Protein AF-A0A7W5ZSK1-F1 (afdb_monomer)

Structure (mmCIF, N/CA/C/O backbone):
data_AF-A0A7W5ZSK1-F1
#
_entry.id   AF-A0A7W5ZSK1-F1
#
loop_
_atom_site.group_PDB
_atom_site.id
_atom_site.type_symbol
_atom_site.label_atom_id
_atom_site.label_alt_id
_atom_site.label_comp_id
_atom_site.label_asym_id
_atom_site.label_entity_id
_atom_site.label_seq_id
_atom_site.pdbx_PDB_ins_code
_atom_site.Cartn_x
_atom_site.Cartn_y
_atom_site.Cartn_z
_atom_site.occupancy
_atom_site.B_iso_or_equiv
_atom_site.auth_seq_id
_atom_site.auth_comp_id
_atom_site.auth_asym_id
_atom_site.auth_atom_id
_atom_site.pdbx_PDB_model_num
ATOM 1 N N . MET A 1 1 ? 16.117 6.988 -23.613 1.00 51.19 1 MET A N 1
ATOM 2 C CA . MET A 1 1 ? 14.996 7.251 -22.699 1.00 51.19 1 MET A CA 1
ATOM 3 C C . MET A 1 1 ? 13.823 7.736 -23.520 1.00 51.19 1 MET A C 1
ATOM 5 O O . MET A 1 1 ? 13.871 8.846 -24.042 1.00 51.19 1 MET A O 1
ATOM 9 N N . ASN A 1 2 ? 12.826 6.877 -23.703 1.00 59.19 2 ASN A N 1
ATOM 10 C CA . ASN A 1 2 ? 11.543 7.267 -24.279 1.00 59.19 2 ASN A CA 1
ATOM 11 C C . ASN A 1 2 ? 10.752 8.015 -23.197 1.00 59.19 2 ASN A C 1
ATOM 13 O O . ASN A 1 2 ? 10.409 7.422 -22.177 1.00 59.19 2 ASN A O 1
ATOM 17 N N . SER A 1 3 ? 10.481 9.308 -23.386 1.00 66.94 3 SER A N 1
ATOM 18 C CA . SER A 1 3 ? 9.722 10.107 -22.407 1.00 66.94 3 SER A CA 1
ATOM 19 C C . SER A 1 3 ? 8.329 9.531 -22.127 1.00 66.94 3 SER A C 1
ATOM 21 O O . SER A 1 3 ? 7.856 9.609 -21.004 1.00 66.94 3 SER A O 1
ATOM 23 N N . THR A 1 4 ? 7.725 8.860 -23.111 1.00 70.94 4 THR A N 1
ATOM 24 C CA . THR A 1 4 ? 6.393 8.249 -23.004 1.00 70.94 4 THR A CA 1
ATOM 25 C C . THR A 1 4 ? 6.301 7.139 -21.961 1.00 70.94 4 THR A C 1
ATOM 27 O O . THR A 1 4 ? 5.264 6.990 -21.323 1.00 70.94 4 THR A O 1
ATOM 30 N N . ASP A 1 5 ? 7.368 6.355 -21.786 1.00 72.06 5 ASP A N 1
ATOM 31 C CA . ASP A 1 5 ? 7.367 5.228 -20.848 1.00 72.06 5 ASP A CA 1
ATOM 32 C C . ASP A 1 5 ? 7.534 5.735 -19.408 1.00 72.06 5 ASP A C 1
ATOM 34 O O . ASP A 1 5 ? 6.855 5.258 -18.499 1.00 72.06 5 ASP A O 1
ATOM 38 N N . LEU A 1 6 ? 8.367 6.768 -19.215 1.00 74.50 6 LEU A N 1
ATOM 39 C CA . LEU A 1 6 ? 8.499 7.461 -17.932 1.00 74.50 6 LEU A CA 1
ATOM 40 C C . LEU A 1 6 ? 7.161 8.086 -17.511 1.00 74.50 6 LEU A C 1
ATOM 42 O O . LEU A 1 6 ? 6.721 7.859 -16.386 1.00 74.50 6 LEU A O 1
ATOM 46 N N . ASP A 1 7 ? 6.490 8.788 -18.430 1.00 86.62 7 ASP A N 1
ATOM 47 C CA . ASP A 1 7 ? 5.181 9.403 -18.183 1.00 86.62 7 ASP A CA 1
ATOM 48 C C . ASP A 1 7 ? 4.116 8.348 -17.823 1.00 86.62 7 ASP A C 1
ATOM 50 O O . ASP A 1 7 ? 3.315 8.552 -16.908 1.00 86.62 7 ASP A O 1
ATOM 54 N N . PHE A 1 8 ? 4.128 7.187 -18.493 1.00 92.69 8 PHE A N 1
ATOM 55 C CA . PHE A 1 8 ? 3.223 6.079 -18.180 1.00 92.69 8 PHE A CA 1
ATOM 56 C C . PHE A 1 8 ? 3.465 5.514 -16.773 1.00 92.69 8 PHE A C 1
ATOM 58 O O . PHE A 1 8 ? 2.514 5.347 -16.007 1.00 92.69 8 PHE A O 1
ATOM 65 N N . PHE A 1 9 ? 4.716 5.206 -16.416 1.00 96.19 9 PHE A N 1
ATOM 66 C CA . PHE A 1 9 ? 5.020 4.597 -15.118 1.00 96.19 9 PHE A CA 1
ATOM 67 C C . PHE A 1 9 ? 4.833 5.572 -13.950 1.00 96.19 9 PHE A C 1
ATOM 69 O O . PHE A 1 9 ? 4.410 5.141 -12.876 1.00 96.19 9 PHE A O 1
ATOM 76 N N . GLU A 1 10 ? 5.099 6.869 -14.138 1.00 95.94 10 GLU A N 1
ATOM 77 C CA . GLU A 1 10 ? 4.777 7.886 -13.129 1.00 95.94 10 GLU A CA 1
ATOM 78 C C . GLU A 1 10 ? 3.263 7.983 -12.898 1.00 95.94 10 GLU A C 1
ATOM 80 O O . GLU A 1 10 ? 2.831 7.992 -11.742 1.00 95.94 10 GLU A O 1
ATOM 85 N N . LEU A 1 11 ? 2.455 7.997 -13.966 1.00 95.88 11 LEU A N 1
ATOM 86 C CA . LEU A 1 11 ? 0.994 8.026 -13.857 1.00 95.88 11 LEU A CA 1
ATOM 87 C C . LEU A 1 11 ? 0.461 6.767 -13.166 1.00 95.88 11 LEU A C 1
ATOM 89 O O . LEU A 1 11 ? -0.269 6.875 -12.184 1.00 95.88 11 LEU A O 1
ATOM 93 N N . TYR A 1 12 ? 0.897 5.586 -13.613 1.00 96.31 12 TYR A N 1
ATOM 94 C CA . TYR A 1 12 ? 0.503 4.314 -13.008 1.00 96.31 12 TYR A CA 1
ATOM 95 C C . TYR A 1 12 ? 0.809 4.290 -11.509 1.00 96.31 12 TYR A C 1
ATOM 97 O O . TYR A 1 12 ? -0.045 3.940 -10.698 1.00 96.31 12 TYR A O 1
ATOM 105 N N . LEU A 1 13 ? 2.034 4.665 -11.125 1.00 97.50 13 LEU A N 1
ATOM 106 C CA . LEU A 1 13 ? 2.431 4.643 -9.721 1.00 97.50 13 LEU A CA 1
ATOM 107 C C . LEU A 1 13 ? 1.680 5.701 -8.905 1.00 97.50 13 LEU A C 1
ATOM 109 O O . LEU A 1 13 ? 1.389 5.464 -7.736 1.00 97.50 13 LEU A O 1
ATOM 113 N N . THR A 1 14 ? 1.352 6.846 -9.503 1.00 97.31 14 THR A N 1
ATOM 114 C CA . THR A 1 14 ? 0.537 7.876 -8.849 1.00 97.31 14 THR A CA 1
ATOM 115 C C . THR A 1 14 ? -0.849 7.338 -8.517 1.00 97.31 14 THR A C 1
ATOM 117 O O . THR A 1 14 ? -1.253 7.408 -7.356 1.00 97.31 14 THR A O 1
ATOM 120 N N . ASP A 1 15 ? -1.536 6.750 -9.496 1.00 96.88 15 ASP A N 1
ATOM 121 C CA . ASP A 1 15 ? -2.878 6.190 -9.313 1.00 96.88 15 ASP A CA 1
ATOM 122 C C . ASP A 1 15 ? -2.860 5.038 -8.298 1.00 96.88 15 ASP A C 1
ATOM 124 O O . ASP A 1 15 ? -3.665 5.012 -7.365 1.00 96.88 15 ASP A O 1
ATOM 128 N N . PHE A 1 16 ? -1.877 4.139 -8.410 1.00 97.12 16 PHE A N 1
ATOM 129 C CA . PHE A 1 16 ? -1.670 3.032 -7.475 1.00 97.12 16 PHE A CA 1
ATOM 130 C C . PHE A 1 16 ? -1.473 3.520 -6.033 1.00 97.12 16 PHE A C 1
ATOM 132 O O . PHE A 1 16 ? -2.122 3.039 -5.109 1.00 97.12 16 PHE A O 1
ATOM 139 N N . LEU A 1 17 ? -0.612 4.517 -5.811 1.00 97.38 17 LEU A N 1
ATOM 140 C CA . LEU A 1 17 ? -0.373 5.043 -4.465 1.00 97.38 17 LEU A CA 1
ATOM 141 C C . LEU A 1 17 ? -1.583 5.793 -3.900 1.00 97.38 17 LEU A C 1
ATOM 143 O O . LEU A 1 17 ? -1.801 5.757 -2.691 1.00 97.38 17 LEU A O 1
ATOM 147 N N . GLN A 1 18 ? -2.354 6.483 -4.740 1.00 96.12 18 GLN A N 1
ATOM 148 C CA . GLN A 1 18 ? -3.562 7.188 -4.307 1.00 96.12 18 GLN A CA 1
ATOM 149 C C . GLN A 1 18 ? -4.690 6.227 -3.927 1.00 96.12 18 GLN A C 1
ATOM 151 O O . GLN A 1 18 ? -5.400 6.495 -2.957 1.00 96.12 18 GLN A O 1
ATOM 156 N N . SER A 1 19 ? -4.840 5.134 -4.678 1.00 95.94 19 SER A N 1
ATOM 157 C CA . SER A 1 19 ? -5.855 4.110 -4.433 1.00 95.94 19 SER A CA 1
ATOM 158 C C . SER A 1 19 ? -5.487 3.228 -3.244 1.00 95.94 19 SER A C 1
ATOM 160 O O . SER A 1 19 ? -6.267 3.100 -2.303 1.00 95.94 19 SER A O 1
ATOM 162 N N . ASP A 1 20 ? -4.283 2.656 -3.269 1.00 96.56 20 ASP A N 1
ATOM 163 C CA . ASP A 1 20 ? -3.925 1.537 -2.401 1.00 96.56 20 ASP A CA 1
ATOM 164 C C . ASP A 1 20 ? -3.026 1.941 -1.232 1.00 96.56 20 ASP A C 1
ATOM 166 O O . ASP A 1 20 ? -3.039 1.272 -0.208 1.00 96.56 20 ASP A O 1
ATOM 170 N N . PHE A 1 21 ? -2.254 3.030 -1.335 1.00 97.38 21 PHE A N 1
ATOM 171 C CA . PHE A 1 21 ? -1.307 3.457 -0.287 1.00 97.38 21 PHE A CA 1
ATOM 172 C C . PHE A 1 21 ? -1.473 4.925 0.162 1.00 97.38 21 PHE A C 1
ATOM 174 O O . PHE A 1 21 ? -0.469 5.635 0.352 1.00 97.38 21 PHE A O 1
ATOM 181 N N . PRO A 1 22 ? -2.703 5.437 0.372 1.00 96.81 22 PRO A N 1
ATOM 182 C CA . PRO A 1 22 ? -2.901 6.826 0.782 1.00 96.81 22 PRO A CA 1
ATOM 183 C C . PRO A 1 22 ? -2.268 7.142 2.153 1.00 96.81 22 PRO A C 1
ATOM 185 O O . PRO A 1 22 ? -1.918 8.292 2.439 1.00 96.81 22 PRO A O 1
ATOM 188 N N . GLU A 1 23 ? -2.054 6.141 3.009 1.00 95.94 23 GLU A N 1
ATOM 189 C CA . GLU A 1 23 ? -1.326 6.267 4.273 1.00 95.94 23 GLU A CA 1
ATOM 190 C C . GLU A 1 23 ? 0.174 6.512 4.086 1.00 95.94 23 GLU A C 1
ATOM 192 O O . GLU A 1 23 ? 0.776 7.209 4.906 1.00 95.94 23 GLU A O 1
ATOM 197 N N . LEU A 1 24 ? 0.782 5.979 3.020 1.00 95.19 24 LEU A N 1
ATOM 198 C CA . LEU A 1 24 ? 2.177 6.261 2.680 1.00 95.19 24 LEU A CA 1
ATOM 199 C C . LEU A 1 24 ? 2.310 7.709 2.212 1.00 95.19 24 LEU A C 1
ATOM 201 O O . LEU A 1 24 ? 3.178 8.432 2.698 1.00 95.19 24 LEU A O 1
ATOM 205 N N . LEU A 1 25 ? 1.406 8.159 1.339 1.00 95.50 25 LEU A N 1
ATOM 206 C CA . LEU A 1 25 ? 1.406 9.534 0.832 1.00 95.50 25 LEU A CA 1
ATOM 207 C C . LEU A 1 25 ? 1.271 10.570 1.955 1.00 95.50 25 LEU A C 1
ATOM 209 O O . LEU A 1 25 ? 1.908 11.615 1.900 1.00 95.50 25 LEU A O 1
ATOM 213 N N . ARG A 1 26 ? 0.510 10.276 3.016 1.00 93.75 26 ARG A N 1
ATOM 214 C CA . ARG A 1 26 ? 0.387 11.176 4.180 1.00 93.75 26 ARG A CA 1
ATOM 215 C C . ARG A 1 26 ? 1.641 11.277 5.044 1.00 93.75 26 ARG A C 1
ATOM 217 O O . ARG A 1 26 ? 1.763 12.246 5.791 1.00 93.75 26 ARG A O 1
ATOM 224 N N . LYS A 1 27 ? 2.523 10.277 5.002 1.00 92.75 27 LYS A N 1
ATOM 225 C CA . LYS A 1 27 ? 3.779 10.266 5.770 1.00 92.75 27 LYS A CA 1
ATOM 226 C C . LYS A 1 27 ? 4.893 11.040 5.067 1.00 92.75 27 LYS A C 1
ATOM 228 O O . LYS A 1 27 ? 5.841 11.449 5.728 1.00 92.75 27 LYS A O 1
ATOM 233 N N . LEU A 1 28 ? 4.783 11.217 3.753 1.00 95.38 28 LEU A N 1
ATOM 234 C CA . LEU A 1 28 ? 5.805 11.823 2.912 1.00 95.38 28 LEU A CA 1
ATOM 235 C C . LEU A 1 28 ? 5.489 13.296 2.631 1.00 95.38 28 LEU A C 1
ATOM 237 O O . LEU A 1 28 ? 4.341 13.690 2.428 1.00 95.38 28 LEU A O 1
ATOM 241 N N . SER A 1 29 ? 6.527 14.120 2.564 1.00 96.81 29 SER A N 1
ATOM 242 C CA . SER A 1 29 ? 6.445 15.470 2.009 1.00 96.81 29 SER A CA 1
ATOM 243 C C . SER A 1 29 ? 6.262 15.438 0.488 1.00 96.81 29 SER 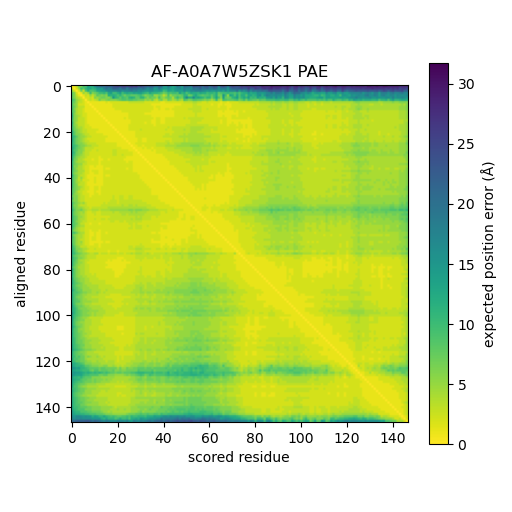A C 1
ATOM 245 O O . SER A 1 29 ? 6.626 14.473 -0.187 1.00 96.81 29 SER A O 1
ATOM 247 N N . SER A 1 30 ? 5.785 16.540 -0.098 1.00 94.81 30 SER A N 1
ATOM 248 C CA . SER A 1 30 ? 5.615 16.647 -1.555 1.00 94.81 30 SER A CA 1
ATOM 249 C C . SER A 1 30 ? 6.913 16.397 -2.337 1.00 94.81 30 SER A C 1
ATOM 251 O O . SER A 1 30 ? 6.877 15.843 -3.434 1.00 94.81 30 SER A O 1
ATOM 253 N N . SER A 1 31 ? 8.072 16.775 -1.782 1.00 96.94 31 SER A N 1
ATOM 254 C CA . SER A 1 31 ? 9.381 16.497 -2.386 1.00 96.94 31 SER A CA 1
ATOM 255 C C . SER A 1 31 ? 9.764 15.021 -2.324 1.00 96.94 31 SER A C 1
ATOM 257 O O . SER A 1 31 ? 10.350 14.505 -3.276 1.00 96.94 31 SER A O 1
ATOM 259 N N . GLU A 1 32 ? 9.425 14.331 -1.235 1.00 97.44 32 GLU A N 1
ATOM 260 C CA . GLU A 1 32 ? 9.673 12.893 -1.098 1.00 97.44 32 GLU A CA 1
ATOM 261 C C . GLU A 1 32 ? 8.763 12.094 -2.028 1.00 97.44 32 GLU A C 1
ATOM 263 O O . GLU A 1 32 ? 9.248 11.192 -2.703 1.00 97.44 32 GLU A O 1
ATOM 268 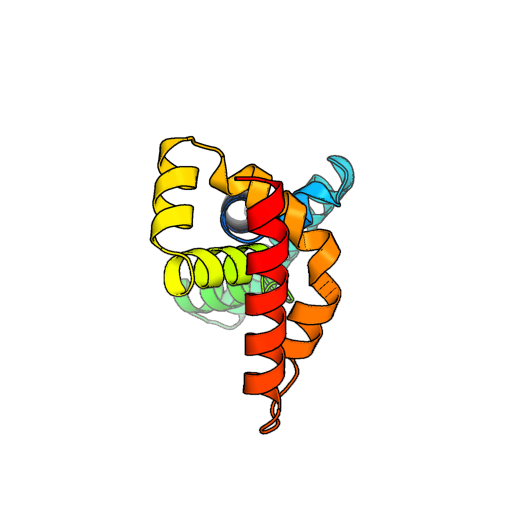N N . ILE A 1 33 ? 7.486 12.476 -2.149 1.00 96.50 33 ILE A N 1
ATOM 269 C CA . ILE A 1 33 ? 6.549 11.867 -3.107 1.00 96.50 33 ILE A CA 1
ATOM 270 C C . ILE A 1 33 ? 7.074 12.038 -4.533 1.00 96.50 33 ILE A C 1
ATOM 272 O O . ILE A 1 33 ? 7.181 11.061 -5.269 1.00 96.50 33 ILE A O 1
ATOM 276 N N . LYS A 1 34 ? 7.472 13.258 -4.918 1.00 95.50 34 LYS A N 1
ATOM 277 C CA . LYS A 1 34 ? 8.035 13.507 -6.252 1.00 95.50 34 LYS A CA 1
ATOM 278 C C . LYS A 1 34 ? 9.283 12.659 -6.507 1.00 95.50 34 LYS A C 1
ATOM 280 O O . LYS A 1 34 ? 9.421 12.068 -7.571 1.00 95.50 34 LYS A O 1
ATOM 285 N N . THR A 1 35 ? 10.176 12.574 -5.522 1.00 96.56 35 THR A N 1
ATOM 286 C CA . THR A 1 35 ? 11.395 11.762 -5.629 1.00 96.56 35 THR A CA 1
ATOM 287 C C . THR A 1 35 ? 11.061 10.277 -5.769 1.00 96.56 35 THR A C 1
ATOM 289 O O . THR A 1 35 ? 11.632 9.606 -6.624 1.00 96.56 35 THR A O 1
ATOM 292 N N . LEU A 1 36 ? 10.111 9.768 -4.979 1.00 95.62 36 LEU A N 1
ATOM 293 C CA . LEU A 1 36 ? 9.640 8.385 -5.044 1.00 95.62 36 LEU A CA 1
ATOM 294 C C . LEU A 1 36 ? 9.110 8.038 -6.439 1.00 95.62 36 LEU A C 1
ATOM 296 O O . LEU A 1 36 ? 9.532 7.028 -7.005 1.00 95.62 36 LEU A O 1
ATOM 300 N N . LEU A 1 37 ? 8.216 8.875 -6.979 1.00 96.00 37 LEU A N 1
ATOM 301 C CA . LEU A 1 37 ? 7.595 8.677 -8.290 1.00 96.00 37 LEU A CA 1
ATOM 302 C C . LEU A 1 37 ? 8.650 8.652 -9.397 1.00 96.00 37 LEU A C 1
ATOM 304 O O . LEU A 1 37 ? 8.771 7.652 -10.103 1.00 96.00 37 LEU A O 1
ATOM 308 N N . THR A 1 38 ? 9.483 9.691 -9.480 1.00 95.25 38 THR A N 1
ATOM 309 C CA . THR A 1 38 ? 10.480 9.816 -10.550 1.00 95.25 38 THR A CA 1
ATOM 310 C C . THR A 1 38 ? 11.550 8.729 -10.486 1.00 95.25 38 THR A C 1
ATOM 312 O O . THR A 1 38 ? 11.916 8.158 -11.516 1.00 95.25 38 THR A O 1
ATOM 315 N N . VAL A 1 39 ? 12.049 8.383 -9.294 1.00 95.94 39 VAL A N 1
ATOM 316 C CA . VAL A 1 39 ? 13.062 7.323 -9.157 1.00 95.94 39 VAL A CA 1
ATOM 317 C C . VAL A 1 39 ? 12.482 5.966 -9.553 1.00 95.94 39 VAL A C 1
ATOM 319 O O . VAL A 1 39 ? 13.116 5.227 -10.308 1.00 95.94 39 VAL A O 1
ATOM 322 N N . ARG A 1 40 ? 11.277 5.624 -9.085 1.00 97.19 40 ARG A N 1
ATOM 323 C CA . ARG A 1 40 ? 10.668 4.324 -9.398 1.00 97.19 40 ARG A CA 1
ATOM 324 C C . ARG A 1 40 ? 10.252 4.211 -10.862 1.00 97.19 40 ARG A C 1
ATOM 326 O O . ARG A 1 40 ? 10.511 3.170 -11.461 1.00 97.19 40 ARG A O 1
ATOM 333 N N . ALA A 1 41 ? 9.703 5.265 -11.457 1.00 97.00 41 ALA A N 1
ATOM 334 C CA . ALA A 1 41 ? 9.353 5.275 -12.875 1.00 97.00 41 ALA A CA 1
ATOM 335 C C . ALA A 1 41 ? 10.590 5.172 -13.783 1.00 97.00 41 ALA A C 1
ATOM 337 O O . ALA A 1 4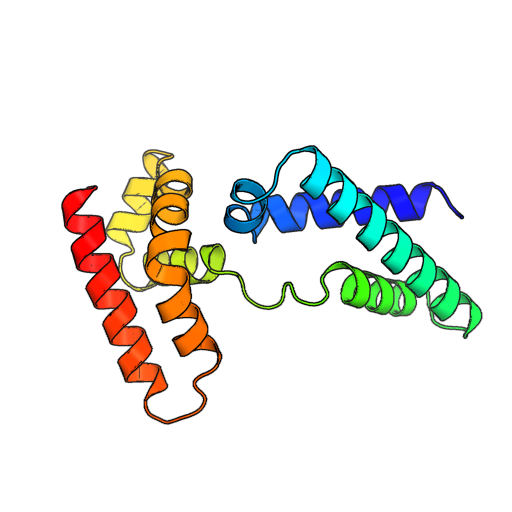1 ? 10.585 4.423 -14.762 1.00 97.00 41 ALA A O 1
ATOM 338 N N . SER A 1 42 ? 11.692 5.841 -13.426 1.00 96.31 42 SER A N 1
ATOM 339 C CA . SER A 1 42 ? 12.972 5.713 -14.137 1.00 96.31 42 SER A CA 1
ATOM 340 C C . SER A 1 42 ? 13.542 4.289 -14.055 1.00 96.31 42 SER A C 1
ATOM 342 O O . SER A 1 42 ? 13.974 3.717 -15.063 1.00 96.31 42 SER A O 1
ATOM 344 N N . ASN A 1 43 ? 13.472 3.664 -12.874 1.00 96.88 43 ASN A N 1
ATOM 345 C CA . ASN A 1 43 ? 13.883 2.271 -12.691 1.00 96.88 43 ASN A CA 1
ATOM 346 C C . ASN A 1 43 ? 13.012 1.306 -13.509 1.00 96.88 43 ASN A C 1
ATOM 348 O O . ASN A 1 43 ? 13.549 0.422 -14.173 1.00 96.88 43 ASN A O 1
ATOM 352 N N . ALA A 1 44 ? 11.690 1.498 -13.513 1.00 97.75 44 ALA A N 1
ATOM 353 C CA . ALA A 1 44 ? 10.762 0.699 -14.313 1.00 97.75 44 ALA A CA 1
ATOM 354 C C . ALA A 1 44 ? 11.021 0.854 -15.819 1.00 97.75 44 ALA A C 1
ATOM 356 O O . ALA A 1 44 ? 11.091 -0.144 -16.532 1.00 97.75 44 ALA A O 1
ATOM 357 N N . THR A 1 45 ? 11.278 2.079 -16.287 1.00 97.00 45 THR A N 1
ATOM 358 C CA . THR A 1 45 ? 11.672 2.354 -17.680 1.00 97.00 45 THR A CA 1
ATOM 359 C C . THR A 1 45 ? 12.952 1.604 -18.045 1.00 97.00 45 THR A C 1
ATOM 361 O O . THR A 1 45 ? 13.021 0.936 -19.073 1.00 97.00 45 THR A O 1
ATOM 364 N N . THR A 1 46 ? 13.959 1.642 -17.170 1.00 96.75 46 THR A N 1
ATOM 365 C CA . THR A 1 46 ? 15.218 0.912 -17.376 1.00 96.75 46 THR A CA 1
ATOM 366 C C . THR A 1 46 ? 14.987 -0.602 -17.423 1.00 96.75 46 THR A C 1
ATOM 368 O O . THR A 1 46 ? 15.545 -1.289 -18.279 1.00 96.75 46 THR A O 1
ATOM 371 N N . ALA A 1 47 ? 14.143 -1.132 -16.535 1.00 97.81 47 ALA A N 1
ATOM 372 C CA . ALA A 1 47 ? 13.784 -2.548 -16.509 1.00 97.81 47 ALA A CA 1
ATOM 373 C C . ALA A 1 47 ? 13.050 -2.974 -17.793 1.00 97.81 47 ALA A C 1
ATOM 375 O O . ALA A 1 47 ? 13.393 -4.003 -18.377 1.00 97.81 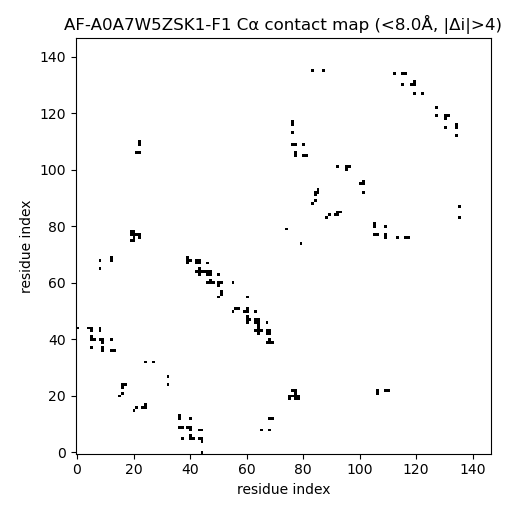47 ALA A O 1
ATOM 376 N N . PHE A 1 48 ? 12.118 -2.150 -18.278 1.00 97.19 48 PHE A N 1
ATOM 377 C CA . PHE A 1 48 ? 11.430 -2.349 -19.553 1.00 97.19 48 PHE A CA 1
ATOM 378 C C . PHE A 1 48 ? 12.417 -2.387 -20.727 1.00 97.19 48 PHE A C 1
ATOM 380 O O . PHE A 1 48 ? 12.426 -3.342 -21.505 1.00 97.19 48 PHE A O 1
ATOM 387 N N . GLU A 1 49 ? 13.284 -1.376 -20.848 1.00 96.25 49 GLU A N 1
ATOM 388 C CA . GLU A 1 49 ? 14.274 -1.283 -21.929 1.00 96.25 49 GLU A CA 1
ATOM 389 C C . GLU A 1 49 ? 15.238 -2.483 -21.921 1.00 96.25 49 GLU A C 1
ATOM 391 O O . GLU A 1 49 ? 15.575 -3.020 -22.981 1.00 96.25 49 GLU A O 1
ATOM 396 N N . ASN A 1 50 ? 15.659 -2.936 -20.737 1.00 97.94 50 ASN A N 1
ATOM 397 C CA . ASN A 1 50 ? 16.513 -4.114 -20.588 1.00 97.94 50 ASN A CA 1
ATOM 398 C C . ASN A 1 50 ? 15.793 -5.396 -21.018 1.00 97.94 50 ASN A C 1
ATOM 400 O O . ASN A 1 50 ? 16.318 -6.118 -21.864 1.00 97.94 50 ASN A O 1
ATOM 404 N N . ALA A 1 51 ? 14.567 -5.625 -20.544 1.00 97.94 51 ALA A N 1
ATOM 405 C CA . ALA A 1 51 ? 13.752 -6.768 -20.950 1.00 97.94 51 ALA A CA 1
ATOM 406 C C . ALA A 1 51 ? 13.517 -6.794 -22.472 1.00 97.94 51 ALA A C 1
ATOM 408 O O . ALA A 1 51 ? 13.653 -7.833 -23.122 1.00 97.94 51 ALA A O 1
ATOM 409 N N . ARG A 1 52 ? 13.238 -5.635 -23.085 1.00 97.19 52 ARG A N 1
ATOM 410 C CA . ARG A 1 52 ? 13.105 -5.515 -24.547 1.00 97.19 52 ARG A CA 1
ATOM 411 C C . ARG A 1 52 ? 14.398 -5.877 -25.275 1.00 97.19 52 ARG A C 1
ATOM 413 O O . ARG A 1 52 ? 14.338 -6.537 -26.311 1.00 97.19 52 ARG A O 1
ATOM 420 N N . ARG A 1 53 ? 15.555 -5.478 -24.740 1.00 97.81 53 ARG A N 1
ATOM 421 C CA . ARG A 1 53 ? 16.875 -5.815 -25.300 1.00 97.81 53 ARG A CA 1
ATOM 422 C C . ARG A 1 53 ? 17.188 -7.309 -25.200 1.00 97.81 53 ARG A C 1
ATOM 424 O O . ARG A 1 53 ? 17.851 -7.842 -26.082 1.00 97.81 53 ARG A O 1
ATOM 431 N N . GLU A 1 54 ? 16.676 -7.976 -24.173 1.00 97.56 54 GLU A N 1
ATOM 432 C CA . GLU A 1 54 ? 16.779 -9.428 -23.974 1.00 97.56 54 GLU A CA 1
ATOM 433 C C . GLU A 1 54 ? 15.811 -10.235 -24.862 1.00 97.56 54 GLU A C 1
ATOM 435 O O . GLU A 1 54 ? 15.827 -11.463 -24.848 1.00 97.56 54 GLU A O 1
ATOM 440 N N . GLY A 1 55 ? 14.995 -9.561 -25.680 1.00 97.69 55 GLY A N 1
ATOM 441 C CA . GLY A 1 55 ? 14.095 -10.197 -26.641 1.00 97.69 55 GLY A CA 1
ATOM 442 C C . GLY A 1 55 ? 12.697 -10.491 -26.100 1.00 97.69 55 GLY A C 1
ATOM 443 O O . GLY A 1 55 ? 11.909 -11.136 -26.795 1.00 97.69 55 GLY A O 1
ATOM 444 N N . LEU A 1 56 ? 12.350 -10.006 -24.901 1.00 97.94 56 LEU A N 1
ATOM 445 C CA . LEU A 1 56 ? 10.999 -10.158 -24.363 1.00 97.94 56 LEU A CA 1
ATOM 446 C C . LEU A 1 56 ? 9.982 -9.386 -25.215 1.00 97.94 56 LEU A C 1
ATOM 448 O O . LEU A 1 56 ? 10.258 -8.326 -25.797 1.00 97.94 56 LEU A O 1
ATOM 452 N N . THR A 1 57 ? 8.758 -9.915 -25.261 1.00 97.81 57 THR A N 1
ATOM 453 C CA . THR A 1 57 ? 7.615 -9.210 -25.849 1.00 97.81 57 THR A CA 1
ATOM 454 C C . THR A 1 57 ? 7.339 -7.919 -25.075 1.00 97.81 57 THR A C 1
ATOM 456 O O . THR A 1 57 ? 7.762 -7.763 -23.932 1.00 97.81 57 THR A O 1
ATOM 459 N N . VAL A 1 58 ? 6.614 -6.979 -25.688 1.00 94.94 58 VAL A N 1
ATOM 460 C CA . VAL A 1 58 ? 6.217 -5.732 -25.008 1.00 94.94 58 VAL A CA 1
ATOM 461 C C . VAL A 1 58 ? 5.455 -6.033 -23.716 1.00 94.94 58 VAL A C 1
ATOM 463 O O . VAL A 1 58 ? 5.748 -5.434 -22.692 1.00 94.94 58 VAL A O 1
ATOM 466 N N . MET A 1 59 ? 4.544 -7.009 -23.746 1.00 96.50 59 MET A N 1
ATOM 467 C CA . MET A 1 59 ? 3.758 -7.410 -22.578 1.00 96.50 59 MET A CA 1
ATOM 468 C C . MET A 1 59 ? 4.640 -7.973 -21.454 1.00 96.50 59 MET A C 1
ATOM 470 O O . MET A 1 59 ? 4.550 -7.509 -20.325 1.00 96.50 59 MET A O 1
ATOM 474 N N . ALA A 1 60 ? 5.555 -8.896 -21.766 1.00 97.56 60 ALA A N 1
ATOM 475 C CA . ALA A 1 60 ? 6.453 -9.468 -20.760 1.00 97.56 60 ALA A CA 1
ATOM 476 C C . ALA A 1 60 ? 7.434 -8.423 -20.192 1.00 97.56 60 ALA A C 1
ATOM 478 O O . ALA A 1 60 ? 7.714 -8.411 -18.997 1.00 97.56 60 ALA A O 1
ATOM 479 N N . ALA A 1 61 ? 7.931 -7.502 -21.024 1.00 97.50 61 ALA A N 1
ATOM 480 C CA . ALA A 1 61 ? 8.757 -6.390 -20.555 1.00 97.50 61 ALA A CA 1
ATOM 481 C C . ALA A 1 61 ? 7.972 -5.431 -19.642 1.00 97.50 61 ALA A C 1
ATOM 483 O O . ALA A 1 61 ? 8.522 -4.929 -18.662 1.00 97.50 61 ALA A O 1
ATOM 484 N N . GLN A 1 62 ? 6.687 -5.209 -19.935 1.00 96.44 62 GLN A N 1
ATOM 485 C CA . GLN A 1 62 ? 5.796 -4.400 -19.107 1.00 96.44 62 GLN A CA 1
ATOM 486 C C . GLN A 1 62 ? 5.583 -5.029 -17.727 1.00 96.44 62 GLN A C 1
ATOM 488 O O . GLN A 1 62 ? 5.645 -4.323 -16.725 1.00 96.44 62 GLN A O 1
ATOM 493 N N . GLU A 1 63 ? 5.386 -6.346 -17.656 1.00 97.12 63 GLU A N 1
ATOM 494 C CA . GLU A 1 63 ? 5.254 -7.070 -16.385 1.00 97.12 63 GLU A CA 1
ATOM 495 C C . GLU A 1 63 ? 6.510 -6.918 -15.515 1.00 97.12 63 GLU A C 1
ATOM 497 O O . GLU A 1 63 ? 6.408 -6.601 -14.329 1.00 97.12 63 GLU A O 1
ATOM 502 N N . VAL A 1 64 ? 7.703 -7.053 -16.108 1.00 97.94 64 VAL A N 1
ATOM 503 C CA . VAL A 1 64 ? 8.983 -6.834 -15.408 1.00 97.94 64 VAL A CA 1
ATOM 504 C C . VAL A 1 64 ? 9.095 -5.396 -14.890 1.00 97.94 64 VAL A C 1
ATOM 506 O O . VAL A 1 64 ? 9.508 -5.169 -13.749 1.00 97.94 64 VAL A O 1
ATOM 509 N N . ALA A 1 65 ? 8.706 -4.418 -15.707 1.00 97.81 65 ALA A N 1
ATOM 510 C CA . ALA A 1 65 ? 8.742 -3.011 -15.338 1.00 97.81 65 ALA A CA 1
ATOM 511 C C . ALA A 1 65 ? 7.766 -2.681 -14.203 1.00 97.81 65 ALA A C 1
ATOM 513 O O . ALA A 1 65 ? 8.172 -2.050 -13.228 1.00 97.81 65 ALA A O 1
ATOM 514 N N . ILE A 1 66 ? 6.521 -3.163 -14.276 1.00 97.00 66 ILE A N 1
ATOM 515 C CA . ILE A 1 66 ? 5.515 -2.990 -13.218 1.00 97.00 66 ILE A CA 1
ATOM 516 C C . ILE A 1 66 ? 5.988 -3.659 -11.926 1.00 97.00 66 ILE A C 1
ATOM 518 O O . ILE A 1 66 ? 5.923 -3.036 -10.869 1.00 97.00 66 ILE A O 1
ATOM 522 N N . HIS A 1 67 ? 6.551 -4.868 -11.992 1.00 97.25 67 HIS A N 1
ATOM 523 C CA . HIS A 1 67 ? 7.099 -5.536 -10.811 1.00 97.25 67 HIS A CA 1
ATOM 524 C C . HIS A 1 67 ? 8.228 -4.721 -10.159 1.00 97.25 67 HIS A C 1
ATOM 526 O O . HIS A 1 67 ? 8.284 -4.589 -8.937 1.00 97.25 67 HIS A O 1
ATOM 532 N N . SER A 1 68 ? 9.104 -4.108 -10.961 1.00 97.31 68 SER A N 1
ATOM 533 C CA . SER A 1 68 ? 10.108 -3.168 -10.450 1.00 97.31 68 SER A CA 1
ATOM 534 C C . SER A 1 68 ? 9.485 -1.888 -9.876 1.00 97.31 68 SER A C 1
ATOM 536 O O . SER A 1 68 ? 10.023 -1.332 -8.916 1.00 97.31 68 SER A O 1
ATOM 538 N N . LEU A 1 69 ? 8.394 -1.401 -10.468 1.00 97.50 69 LEU A N 1
ATOM 539 C CA . LEU A 1 69 ? 7.735 -0.143 -10.117 1.00 97.50 69 LEU A CA 1
ATOM 540 C C . LEU A 1 69 ? 7.087 -0.205 -8.731 1.00 97.50 69 LEU A C 1
ATOM 542 O O . LEU A 1 69 ? 7.274 0.707 -7.926 1.00 97.50 69 LEU A O 1
ATOM 546 N N . VAL A 1 70 ? 6.369 -1.292 -8.439 1.00 96.81 70 VAL A N 1
ATOM 547 C CA . VAL A 1 70 ? 5.644 -1.479 -7.168 1.00 96.81 70 VAL A CA 1
ATOM 548 C C . VAL A 1 70 ? 6.433 -2.286 -6.137 1.00 96.81 70 VAL A C 1
ATOM 550 O O . VAL A 1 70 ? 5.905 -2.644 -5.091 1.00 96.81 70 VAL A O 1
ATOM 553 N N . LYS A 1 71 ? 7.717 -2.561 -6.387 1.00 96.12 71 LYS A N 1
ATOM 554 C CA . LYS A 1 71 ? 8.543 -3.377 -5.491 1.00 96.12 71 LYS A CA 1
ATOM 555 C C . LYS A 1 71 ? 8.529 -2.848 -4.050 1.00 96.12 71 LYS A C 1
ATOM 557 O O . LYS A 1 71 ? 8.905 -1.692 -3.801 1.00 96.12 71 LYS A O 1
ATOM 562 N N . GLY A 1 72 ? 8.167 -3.721 -3.107 1.00 93.50 72 GLY A N 1
ATOM 563 C CA . GLY A 1 72 ? 8.048 -3.405 -1.680 1.00 93.50 72 GLY A CA 1
ATOM 564 C C . GLY A 1 72 ? 6.754 -2.675 -1.308 1.00 93.50 72 GLY A C 1
ATOM 565 O O . GLY A 1 72 ? 6.672 -2.115 -0.218 1.00 93.50 72 GLY A O 1
ATOM 566 N N . LEU A 1 73 ? 5.777 -2.632 -2.216 1.00 95.38 73 LEU A N 1
ATOM 567 C CA . LEU A 1 73 ? 4.414 -2.145 -1.995 1.00 95.38 73 LEU A CA 1
ATOM 568 C C . LEU A 1 73 ? 3.434 -3.322 -2.096 1.00 95.38 73 LEU A C 1
ATOM 570 O O . LEU A 1 73 ? 2.417 -3.246 -2.776 1.00 95.38 73 LEU A O 1
ATOM 574 N N . ASP A 1 74 ? 3.790 -4.437 -1.462 1.00 92.00 74 ASP A N 1
ATOM 575 C CA . ASP A 1 74 ? 3.045 -5.694 -1.563 1.00 92.00 74 ASP A CA 1
ATOM 576 C C . ASP A 1 74 ? 1.837 -5.724 -0.614 1.00 92.00 74 ASP A C 1
ATOM 578 O O . ASP A 1 74 ? 0.818 -6.336 -0.919 1.00 92.00 74 ASP A O 1
ATOM 582 N N . PHE A 1 75 ? 1.940 -5.033 0.527 1.00 95.38 75 PHE A N 1
ATOM 583 C CA . PHE A 1 75 ? 0.918 -5.033 1.567 1.00 95.38 75 PHE A CA 1
ATOM 584 C C . PHE A 1 75 ? 0.593 -3.615 2.044 1.00 95.38 75 PHE A C 1
ATOM 586 O O . PHE A 1 75 ? 1.461 -2.891 2.540 1.00 95.38 75 PHE A O 1
ATOM 593 N N . SER A 1 76 ? -0.677 -3.235 1.901 1.00 97.00 76 SER A N 1
ATOM 594 C CA . SER A 1 76 ? -1.221 -1.943 2.317 1.00 97.00 76 SER A CA 1
ATOM 595 C C . SER A 1 76 ? -2.006 -2.075 3.618 1.00 97.00 76 SER A C 1
ATOM 597 O O . SER A 1 76 ? -2.907 -2.909 3.745 1.00 97.00 76 SER A O 1
ATOM 599 N N . ILE A 1 77 ? -1.700 -1.200 4.578 1.00 97.12 77 ILE A N 1
ATOM 600 C CA . ILE A 1 77 ? -2.448 -1.112 5.835 1.00 97.12 77 ILE A CA 1
ATOM 601 C C . ILE A 1 77 ? -3.835 -0.541 5.557 1.00 97.12 77 ILE A C 1
ATOM 603 O O . ILE A 1 77 ? -4.817 -0.984 6.153 1.00 97.12 77 ILE A O 1
ATOM 607 N N . TYR A 1 78 ? -3.918 0.432 4.650 1.00 97.81 78 TYR A N 1
ATOM 608 C CA . TYR A 1 78 ? -5.181 1.025 4.243 1.00 97.81 78 TYR A CA 1
ATOM 609 C C . TYR A 1 78 ? -6.123 -0.008 3.616 1.00 97.81 78 TYR A C 1
ATOM 611 O O . TYR A 1 78 ? -7.254 -0.125 4.087 1.00 97.81 78 TYR A O 1
ATOM 619 N N . ASN A 1 79 ? -5.657 -0.805 2.649 1.00 97.88 79 ASN A N 1
ATOM 620 C CA . ASN A 1 79 ? -6.482 -1.835 2.005 1.00 97.88 79 ASN A CA 1
ATOM 621 C C . ASN A 1 79 ? -6.890 -2.921 3.000 1.00 97.88 79 ASN A C 1
ATOM 623 O O . ASN A 1 79 ? -8.062 -3.278 3.072 1.00 97.88 79 ASN A O 1
ATOM 627 N N . PHE A 1 80 ? -5.969 -3.375 3.857 1.00 97.75 80 PHE A N 1
ATOM 628 C CA . PHE A 1 80 ? -6.309 -4.332 4.910 1.00 97.75 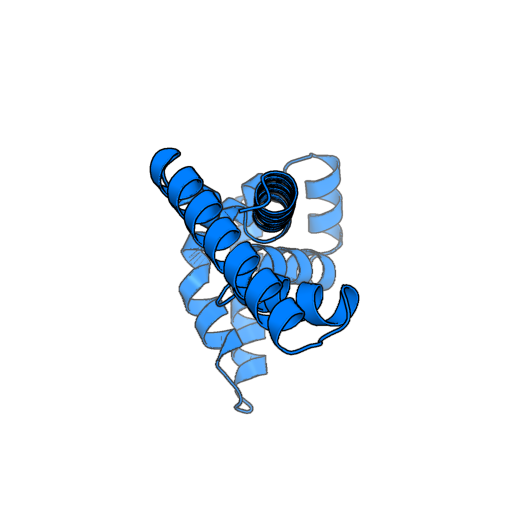80 PHE A CA 1
ATOM 629 C C . PHE A 1 80 ? -7.438 -3.815 5.820 1.00 97.75 80 PHE A C 1
ATOM 631 O O . PHE A 1 80 ? -8.369 -4.552 6.160 1.00 97.75 80 PHE A O 1
ATOM 638 N N . LEU A 1 81 ? -7.364 -2.547 6.236 1.00 97.62 81 LEU A N 1
ATOM 639 C CA . LEU A 1 81 ? -8.385 -1.925 7.076 1.00 97.62 81 LEU A CA 1
ATOM 640 C C . LEU A 1 81 ? -9.700 -1.716 6.330 1.00 97.62 81 LEU A C 1
ATOM 642 O O . LEU A 1 81 ? -10.760 -1.926 6.920 1.00 97.62 81 LEU A O 1
ATOM 646 N N . HIS A 1 82 ? -9.630 -1.314 5.064 1.00 97.81 82 HIS A N 1
ATOM 647 C CA . HIS A 1 82 ? -10.782 -1.176 4.185 1.00 97.81 82 HIS A CA 1
ATOM 648 C C . HIS A 1 82 ? -11.549 -2.503 4.093 1.00 97.81 82 HIS A C 1
ATOM 650 O O . HIS A 1 82 ? -12.720 -2.558 4.473 1.00 97.81 82 HIS A O 1
ATOM 656 N N . ASP A 1 83 ? -10.862 -3.581 3.713 1.00 97.94 83 ASP A N 1
ATOM 657 C CA . ASP A 1 83 ? -11.443 -4.916 3.541 1.00 97.94 83 ASP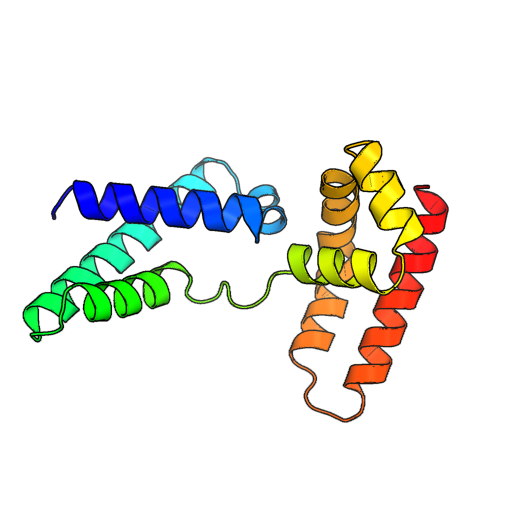 A CA 1
ATOM 658 C C . ASP A 1 83 ? -11.967 -5.482 4.864 1.00 97.94 83 ASP A C 1
ATOM 660 O O . ASP A 1 83 ? -13.043 -6.082 4.928 1.00 97.94 83 ASP A O 1
ATOM 664 N N . THR A 1 84 ? -11.236 -5.261 5.959 1.00 97.69 84 THR A N 1
ATOM 665 C CA . THR A 1 84 ? -11.677 -5.679 7.296 1.00 97.69 84 THR A CA 1
ATOM 666 C C . THR A 1 84 ? -12.946 -4.940 7.713 1.00 97.69 84 THR A C 1
ATOM 668 O O . THR A 1 84 ? -13.847 -5.551 8.289 1.00 97.69 84 THR A O 1
ATOM 671 N N . LEU A 1 85 ? -13.052 -3.642 7.421 1.00 97.06 85 LEU A N 1
ATOM 672 C CA . LEU A 1 85 ? -14.237 -2.861 7.753 1.00 97.06 85 LEU A CA 1
ATOM 673 C C . LEU A 1 85 ? -15.444 -3.281 6.907 1.00 97.06 85 LEU A C 1
ATOM 675 O O . LEU A 1 85 ? -16.537 -3.434 7.451 1.00 97.06 85 LEU A O 1
ATOM 679 N N . GLU A 1 86 ? -15.248 -3.512 5.610 1.00 97.69 86 GLU A N 1
ATOM 680 C CA . GLU A 1 86 ? -16.296 -4.010 4.716 1.00 97.69 86 GLU A CA 1
ATOM 681 C C . GLU A 1 86 ? -16.817 -5.382 5.169 1.00 97.69 86 GLU A C 1
ATOM 683 O O . GLU A 1 86 ? -18.030 -5.598 5.253 1.00 97.69 86 GLU A O 1
ATOM 688 N N . LYS A 1 87 ? -15.903 -6.294 5.517 1.00 97.69 87 LYS A N 1
ATOM 689 C CA . LYS A 1 87 ? -16.224 -7.671 5.898 1.00 97.69 87 LYS A CA 1
ATOM 690 C C . LYS A 1 87 ? -16.853 -7.785 7.287 1.00 97.69 87 LYS A C 1
ATOM 692 O O . LYS A 1 87 ? -17.883 -8.437 7.437 1.00 97.69 87 LYS A O 1
ATOM 697 N N . GLU A 1 88 ? -16.230 -7.192 8.303 1.00 97.75 88 GLU A N 1
ATOM 698 C CA . GLU A 1 88 ? -16.598 -7.405 9.712 1.00 97.75 88 GLU A CA 1
ATOM 699 C C . GLU A 1 88 ? -17.591 -6.347 10.226 1.00 97.75 88 GLU A C 1
ATOM 701 O O . GLU A 1 88 ? -18.322 -6.584 11.186 1.00 97.75 88 GLU A O 1
ATOM 706 N N . PHE A 1 89 ? -17.665 -5.180 9.573 1.00 96.62 89 PHE A N 1
ATOM 707 C CA . PHE A 1 89 ? -18.465 -4.033 10.018 1.00 96.62 89 PHE A CA 1
ATOM 708 C C . PHE A 1 89 ? -19.286 -3.408 8.881 1.00 96.62 89 PHE A C 1
ATOM 710 O O . PHE A 1 89 ? -19.425 -2.185 8.806 1.00 96.62 89 PHE A O 1
ATOM 717 N N . LYS A 1 90 ? -19.880 -4.242 8.018 1.00 96.88 90 LYS A N 1
ATOM 718 C CA . LYS A 1 90 ? -20.596 -3.829 6.797 1.00 96.88 90 LYS A CA 1
ATOM 719 C C . LYS A 1 90 ? -21.530 -2.622 6.968 1.00 96.88 90 LYS A C 1
ATOM 721 O O . LYS A 1 90 ? -21.482 -1.689 6.176 1.00 96.88 90 LYS A O 1
ATOM 726 N N . GLN A 1 91 ? -22.349 -2.598 8.022 1.00 96.19 91 GLN A N 1
ATOM 727 C CA . GLN A 1 91 ? -23.280 -1.486 8.255 1.00 96.19 91 GLN A CA 1
ATOM 728 C C . GLN A 1 91 ? -22.556 -0.158 8.543 1.00 96.19 91 GLN A C 1
ATOM 730 O O . GLN A 1 91 ? -22.984 0.902 8.080 1.00 96.19 91 GLN A O 1
ATOM 735 N N . ILE A 1 92 ? -21.446 -0.204 9.288 1.00 95.56 92 ILE A N 1
ATOM 736 C CA . ILE A 1 92 ? -20.603 0.969 9.547 1.00 95.56 92 ILE A CA 1
ATOM 737 C C . ILE A 1 92 ? -19.907 1.385 8.253 1.00 95.56 92 ILE A C 1
ATOM 739 O O . ILE A 1 92 ? -19.925 2.566 7.918 1.00 95.56 92 ILE A O 1
ATOM 743 N N . PHE A 1 93 ? -19.350 0.430 7.506 1.00 96.75 93 PHE A N 1
ATOM 744 C CA . PHE A 1 93 ? -18.716 0.682 6.213 1.00 96.75 93 PHE A CA 1
ATOM 745 C C . PHE A 1 93 ? -19.659 1.427 5.255 1.00 96.75 93 PHE A C 1
ATOM 747 O O . PHE A 1 93 ? -19.321 2.509 4.777 1.00 96.75 93 PHE A O 1
ATOM 754 N N . GLU A 1 94 ? -20.874 0.915 5.042 1.00 96.88 94 GLU A N 1
ATOM 755 C CA . GLU A 1 94 ? -21.889 1.545 4.185 1.00 96.88 94 GLU A CA 1
ATOM 756 C C . GLU A 1 94 ? -22.243 2.960 4.664 1.00 96.88 94 GLU A C 1
ATOM 758 O O . GLU A 1 94 ? -22.297 3.898 3.865 1.00 96.88 94 GLU A O 1
ATOM 763 N N . THR A 1 95 ? -22.413 3.137 5.977 1.00 96.06 95 THR A N 1
ATOM 764 C CA . THR A 1 95 ? -22.721 4.439 6.586 1.00 96.06 95 THR A CA 1
ATOM 765 C C . THR A 1 95 ? -21.598 5.452 6.347 1.00 96.06 95 THR A C 1
ATOM 767 O O . THR A 1 95 ? -21.854 6.583 5.927 1.00 96.06 95 THR A O 1
ATOM 770 N N . LEU A 1 96 ? -20.342 5.066 6.580 1.00 95.88 96 LEU A N 1
ATOM 771 C CA . LEU A 1 96 ? -19.186 5.945 6.393 1.00 95.88 96 LEU A CA 1
ATOM 772 C C . LEU A 1 96 ? -18.947 6.286 4.920 1.00 95.88 96 LEU A C 1
ATOM 774 O O . LEU A 1 96 ? -18.547 7.414 4.618 1.00 95.88 96 LEU A O 1
ATOM 778 N N . THR A 1 97 ? -19.218 5.347 4.013 1.00 96.00 97 THR A N 1
ATOM 779 C CA . THR A 1 97 ? -19.157 5.564 2.563 1.00 96.00 97 THR A CA 1
ATOM 780 C C . THR A 1 97 ? -20.202 6.583 2.119 1.00 96.00 97 THR A C 1
ATOM 782 O O . THR A 1 97 ? -19.855 7.562 1.459 1.00 96.00 97 THR A O 1
ATOM 785 N N . GLN A 1 98 ? -21.460 6.433 2.549 1.00 96.75 98 GLN A N 1
ATOM 786 C CA . GLN A 1 98 ? -22.533 7.391 2.241 1.00 96.75 98 GLN A CA 1
ATOM 787 C C . GLN A 1 98 ? -22.235 8.796 2.776 1.00 96.75 98 GLN A C 1
ATOM 789 O O . GLN A 1 98 ? -22.537 9.793 2.123 1.00 96.75 98 GLN A O 1
ATOM 794 N N . GLN A 1 99 ? -21.602 8.880 3.946 1.00 96.06 99 GLN A N 1
ATOM 795 C CA . GLN A 1 99 ? -21.191 10.145 4.554 1.00 96.06 99 GLN A CA 1
ATOM 796 C C . GLN A 1 99 ? -19.887 10.716 3.975 1.00 96.06 99 GLN A C 1
ATOM 798 O O . GLN A 1 99 ? -19.465 11.783 4.412 1.00 96.06 99 GLN A O 1
ATOM 803 N N . GLN A 1 100 ? -19.223 10.023 3.041 1.00 95.88 100 GLN A N 1
ATOM 804 C CA . GLN A 1 100 ? -17.902 10.396 2.508 1.00 95.88 100 GLN A CA 1
ATOM 805 C C . GLN A 1 100 ? -16.828 10.554 3.605 1.00 95.88 100 GLN A C 1
ATOM 807 O O . GLN A 1 100 ? -15.875 11.323 3.477 1.00 95.88 100 GLN A O 1
ATOM 812 N N . ARG A 1 101 ? -16.973 9.810 4.709 1.00 95.50 101 ARG A N 1
ATOM 813 C CA . ARG A 1 101 ? -16.063 9.820 5.868 1.00 95.50 101 ARG A CA 1
ATOM 814 C C . ARG A 1 101 ? -15.175 8.580 5.952 1.00 95.50 101 ARG A C 1
ATOM 816 O O . ARG A 1 101 ? -14.290 8.547 6.803 1.00 95.50 101 ARG A O 1
ATOM 823 N N . LEU A 1 102 ? -15.376 7.589 5.080 1.00 95.19 102 LEU A N 1
ATOM 824 C CA . LEU A 1 102 ? -14.628 6.328 5.093 1.00 95.19 102 LEU A CA 1
ATOM 825 C C . LEU A 1 102 ? -13.110 6.554 5.026 1.00 95.19 102 LEU A C 1
ATOM 827 O O . LEU A 1 102 ? -12.391 6.183 5.948 1.00 95.19 102 LEU A O 1
ATOM 831 N N . VAL A 1 103 ? -12.633 7.223 3.972 1.00 94.94 103 VAL A N 1
ATOM 832 C CA . VAL A 1 103 ? -11.201 7.478 3.741 1.00 94.94 103 VAL A CA 1
ATOM 833 C C . VAL A 1 103 ? -10.525 8.182 4.928 1.00 94.94 103 VAL A C 1
ATOM 835 O O . VAL A 1 103 ? -9.550 7.640 5.452 1.00 94.94 103 VAL A O 1
ATOM 838 N N . PRO A 1 104 ? -11.001 9.348 5.418 1.00 94.94 104 PRO A N 1
ATOM 839 C CA . PRO A 1 104 ? -10.340 10.020 6.536 1.00 94.94 104 PRO A CA 1
ATOM 840 C C . PRO A 1 104 ? -10.374 9.209 7.840 1.00 94.94 104 PRO A C 1
ATOM 842 O O . PRO A 1 104 ? -9.422 9.301 8.617 1.00 94.94 104 PRO A O 1
ATOM 845 N N . ILE A 1 105 ? -11.415 8.402 8.078 1.00 94.75 105 ILE A N 1
ATOM 846 C CA . ILE A 1 105 ? -11.498 7.529 9.259 1.00 94.75 105 ILE A CA 1
ATOM 847 C C . ILE A 1 105 ? -10.502 6.372 9.155 1.00 94.75 105 ILE A C 1
ATOM 849 O O . ILE A 1 105 ? -9.724 6.178 10.088 1.00 94.75 105 ILE A O 1
ATOM 853 N N . LEU A 1 106 ? -10.450 5.660 8.026 1.00 95.75 106 LEU A N 1
ATOM 854 C CA . LEU A 1 106 ? -9.475 4.583 7.810 1.00 95.75 106 LEU A CA 1
ATOM 855 C C . LEU A 1 106 ? -8.040 5.094 7.977 1.00 95.75 106 LEU A C 1
ATOM 857 O O . LEU A 1 106 ? -7.259 4.522 8.736 1.00 95.75 106 LEU A O 1
ATOM 861 N N . LEU A 1 107 ? -7.722 6.243 7.374 1.00 95.94 107 LEU A N 1
ATOM 862 C CA . LEU A 1 107 ? -6.403 6.870 7.495 1.00 95.94 107 LEU A CA 1
ATOM 863 C C . LEU A 1 107 ? -6.041 7.243 8.938 1.00 95.94 107 LEU A C 1
ATOM 865 O O . LEU A 1 107 ? -4.864 7.216 9.296 1.00 95.94 107 LEU A O 1
ATOM 869 N N . SER A 1 108 ? -7.029 7.574 9.775 1.00 94.81 108 SER A N 1
ATOM 870 C CA . SER A 1 108 ? -6.795 7.841 11.199 1.00 94.81 108 SER A CA 1
ATOM 871 C C . SER A 1 108 ? -6.395 6.585 11.985 1.00 94.81 108 SER A C 1
ATOM 873 O O . SER A 1 108 ? -5.724 6.697 13.011 1.00 94.81 108 SER A O 1
ATOM 875 N N . PHE A 1 109 ? -6.742 5.395 11.482 1.00 94.94 109 PHE A N 1
ATOM 876 C CA . PHE A 1 109 ? -6.415 4.106 12.093 1.00 94.94 109 PHE A CA 1
ATOM 877 C C . PHE A 1 109 ? -5.147 3.457 11.529 1.00 94.94 109 PHE A C 1
ATOM 879 O O . PHE A 1 109 ? -4.537 2.650 12.232 1.00 94.94 109 PHE A O 1
ATOM 886 N N . CYS A 1 110 ? -4.692 3.844 10.331 1.00 95.12 110 CYS A N 1
ATOM 887 C CA . CYS A 1 110 ? -3.488 3.267 9.723 1.00 95.12 110 CYS A CA 1
ATOM 888 C C . CYS A 1 110 ? -2.249 3.388 10.623 1.00 95.12 110 CYS A C 1
ATOM 890 O O . CYS A 1 110 ? -1.517 2.419 10.783 1.00 95.12 110 CYS A O 1
ATOM 892 N N . ALA A 1 111 ? -2.000 4.555 11.232 1.00 93.31 111 ALA A N 1
ATOM 893 C CA . ALA A 1 111 ? -0.819 4.746 12.083 1.00 93.31 111 ALA A CA 1
ATOM 894 C C . ALA A 1 111 ? -0.912 3.971 13.416 1.00 93.31 111 ALA A C 1
ATOM 896 O O . ALA A 1 111 ? 0.013 3.217 13.715 1.00 93.31 111 ALA A O 1
ATOM 897 N N . PRO A 1 112 ? -2.004 4.091 14.201 1.00 93.25 112 PRO A N 1
ATOM 898 C CA . PRO A 1 112 ? -2.143 3.367 15.467 1.00 93.25 112 PRO A CA 1
ATOM 899 C C . PRO A 1 112 ? -2.141 1.838 15.338 1.00 93.25 112 PRO A C 1
ATOM 901 O O . PRO A 1 112 ? -1.722 1.154 16.268 1.00 93.25 112 PRO A O 1
ATOM 904 N N . LEU A 1 113 ? -2.619 1.298 14.212 1.00 94.25 113 LEU A N 1
ATOM 905 C CA . LEU A 1 113 ? -2.718 -0.149 13.993 1.00 94.25 113 LEU A CA 1
ATOM 906 C C . LEU A 1 113 ? -1.574 -0.728 13.157 1.00 94.25 113 LEU A C 1
ATOM 908 O O . LEU A 1 113 ? -1.513 -1.946 13.006 1.00 94.25 113 LEU A O 1
ATOM 912 N N . ASN A 1 114 ? -0.660 0.110 12.659 1.00 93.69 114 ASN A N 1
ATOM 913 C CA . ASN A 1 114 ? 0.426 -0.283 11.761 1.00 93.69 114 ASN A CA 1
ATOM 914 C C . ASN A 1 114 ? 1.173 -1.526 12.263 1.00 93.69 114 ASN A C 1
ATOM 916 O O . ASN A 1 114 ? 1.232 -2.538 11.572 1.00 93.69 114 ASN A O 1
ATOM 920 N N . ASP A 1 115 ? 1.688 -1.479 13.490 1.00 92.44 115 ASP A N 1
ATOM 921 C CA . ASP A 1 115 ? 2.541 -2.548 14.014 1.00 92.44 115 ASP A CA 1
ATOM 922 C C . ASP A 1 115 ? 1.756 -3.838 14.277 1.00 92.44 115 ASP A C 1
ATOM 924 O O . ASP A 1 115 ? 2.271 -4.932 14.053 1.00 92.44 115 ASP A O 1
ATOM 928 N N . PHE A 1 116 ? 0.492 -3.728 14.700 1.00 92.75 116 PHE A N 1
ATOM 929 C CA . PHE A 1 116 ? -0.384 -4.885 14.899 1.00 92.75 116 PHE A CA 1
ATOM 930 C C . PHE A 1 116 ? -0.695 -5.590 13.580 1.00 92.75 116 PHE A C 1
ATOM 932 O O . PHE A 1 116 ? -0.644 -6.818 13.511 1.00 92.75 116 PHE A O 1
ATOM 939 N N . ILE A 1 117 ? -0.998 -4.817 12.538 1.00 95.81 117 ILE A N 1
ATOM 940 C CA . ILE A 1 117 ? -1.354 -5.347 11.223 1.00 95.81 117 ILE A CA 1
ATOM 941 C C . ILE A 1 117 ? -0.111 -5.914 10.525 1.00 95.81 117 ILE A C 1
ATOM 943 O O . ILE A 1 117 ? -0.181 -7.008 9.974 1.00 95.81 117 ILE A O 1
ATOM 947 N N . LEU A 1 118 ? 1.052 -5.261 10.622 1.00 93.81 118 LEU A N 1
ATOM 948 C CA . LEU A 1 118 ? 2.302 -5.820 10.091 1.00 93.81 118 LEU A CA 1
ATOM 949 C C . LEU A 1 118 ? 2.677 -7.138 10.777 1.00 93.81 118 LEU A C 1
ATOM 951 O O . LEU A 1 118 ? 3.114 -8.067 10.108 1.00 93.81 118 LEU A O 1
ATOM 955 N N . GLN A 1 119 ? 2.466 -7.253 12.094 1.00 93.25 119 GLN A N 1
ATOM 956 C CA . GLN A 1 119 ? 2.652 -8.520 12.807 1.00 93.25 119 GLN A CA 1
ATOM 957 C C . GLN A 1 119 ? 1.648 -9.599 12.393 1.00 93.25 119 GLN A C 1
ATOM 959 O O . GLN A 1 119 ? 1.972 -10.777 12.493 1.00 93.25 119 GLN A O 1
ATOM 964 N N . TYR A 1 120 ? 0.431 -9.224 11.993 1.00 94.88 120 TYR A N 1
ATOM 965 C CA . TYR A 1 120 ? -0.538 -10.159 11.424 1.00 94.88 120 TYR A CA 1
ATOM 966 C C . TYR A 1 120 ? -0.086 -10.655 10.048 1.00 94.88 120 TYR A C 1
ATOM 968 O O . TYR A 1 120 ? -0.165 -11.855 9.787 1.00 94.88 120 TYR A O 1
ATOM 976 N N . GLU A 1 121 ? 0.412 -9.755 9.201 1.00 94.38 121 GLU A N 1
ATOM 977 C CA . GLU A 1 121 ? 0.820 -10.086 7.837 1.00 94.38 121 GLU A CA 1
ATOM 978 C C . GLU A 1 121 ? 1.923 -11.149 7.828 1.00 94.38 121 GLU A C 1
ATOM 980 O O . GLU A 1 121 ? 1.763 -12.200 7.207 1.00 94.38 121 GLU A O 1
ATOM 985 N N . ILE A 1 122 ? 2.978 -10.939 8.624 1.00 93.44 122 ILE A N 1
ATOM 986 C CA . ILE A 1 122 ? 4.131 -11.851 8.708 1.00 93.44 122 ILE A CA 1
ATOM 987 C C . ILE A 1 122 ? 3.892 -13.114 9.557 1.00 93.44 122 ILE A C 1
ATOM 989 O O . ILE A 1 122 ? 4.796 -13.940 9.685 1.00 93.44 122 ILE A O 1
ATOM 993 N N . ASP A 1 123 ? 2.735 -13.252 10.217 1.00 92.69 123 ASP A N 1
ATOM 994 C CA . ASP A 1 123 ? 2.441 -14.428 11.043 1.00 92.69 123 ASP A CA 1
ATOM 995 C C . ASP A 1 123 ? 1.928 -15.573 10.168 1.00 92.69 123 ASP A C 1
ATOM 997 O O . ASP A 1 123 ? 0.782 -15.559 9.726 1.00 92.69 123 ASP A O 1
ATOM 1001 N N . ASP A 1 124 ? 2.764 -16.586 9.956 1.00 92.38 124 ASP A N 1
ATOM 1002 C CA . ASP A 1 124 ? 2.404 -17.816 9.233 1.00 92.38 124 ASP A CA 1
ATOM 1003 C C . ASP A 1 124 ? 2.100 -18.993 10.169 1.00 92.38 124 ASP A C 1
ATOM 1005 O O . ASP A 1 124 ? 2.023 -20.154 9.759 1.00 92.38 124 ASP A O 1
ATOM 1009 N N . THR A 1 125 ? 1.929 -18.718 11.459 1.00 94.50 125 THR A N 1
ATOM 1010 C CA . THR A 1 125 ? 1.626 -19.736 12.461 1.00 94.50 125 THR A CA 1
ATOM 1011 C C . THR A 1 125 ? 0.113 -19.846 12.698 1.00 94.50 125 THR A C 1
ATOM 1013 O O . THR A 1 125 ? -0.667 -18.976 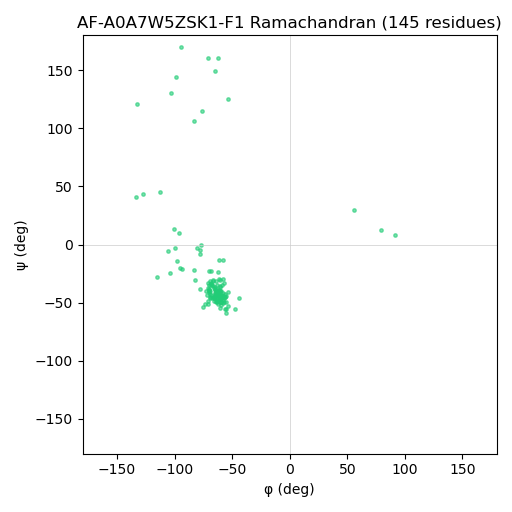12.294 1.00 94.50 125 THR A O 1
ATOM 1016 N N . PRO A 1 126 ? -0.350 -20.870 13.440 1.00 91.62 126 PRO A N 1
ATOM 1017 C CA . PRO A 1 126 ? -1.749 -20.959 13.854 1.00 91.62 126 PRO A CA 1
ATOM 1018 C C . PRO A 1 126 ? -2.259 -19.754 14.670 1.00 91.62 126 PRO A C 1
ATOM 1020 O O . PRO A 1 126 ? -3.471 -19.605 14.826 1.00 91.62 126 PRO A O 1
ATOM 1023 N N . THR A 1 127 ? -1.383 -18.872 15.179 1.00 92.06 127 THR A N 1
ATOM 1024 C CA . THR A 1 127 ? -1.801 -17.669 15.917 1.00 92.06 127 THR A CA 1
ATOM 1025 C C . THR A 1 127 ? -2.292 -16.528 15.027 1.00 92.06 127 THR A C 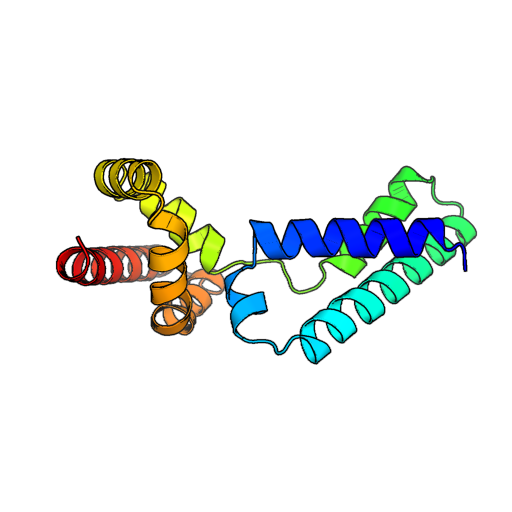1
ATOM 1027 O O . THR A 1 127 ? -2.887 -15.586 15.557 1.00 92.06 127 THR A O 1
ATOM 1030 N N . LYS A 1 128 ? -2.153 -16.620 13.695 1.00 93.50 128 LYS A N 1
ATOM 1031 C CA . LYS A 1 128 ? -2.601 -15.581 12.747 1.00 93.50 128 LYS A CA 1
ATOM 1032 C C . LYS A 1 128 ? -4.076 -15.203 12.942 1.00 93.50 128 LYS A C 1
ATOM 1034 O O . LYS A 1 128 ? -4.427 -14.026 12.969 1.00 93.50 128 LYS A O 1
ATOM 1039 N N . GLN A 1 129 ? -4.935 -16.198 13.183 1.00 93.06 129 GLN A N 1
ATOM 1040 C CA . GLN A 1 129 ? -6.362 -15.994 13.482 1.00 93.06 129 GLN A CA 1
ATOM 1041 C C . GLN A 1 129 ? -6.591 -15.215 14.787 1.00 93.06 129 GLN A C 1
ATOM 1043 O O . GLN A 1 129 ? -7.465 -14.352 14.859 1.00 93.06 129 GLN A O 1
ATOM 1048 N N . ILE A 1 130 ? -5.774 -15.469 15.813 1.00 93.88 130 ILE A N 1
ATOM 1049 C CA . ILE A 1 130 ? -5.840 -14.734 17.081 1.00 93.88 130 ILE A CA 1
ATOM 1050 C C . ILE A 1 130 ? -5.461 -13.270 16.840 1.00 93.88 130 ILE A C 1
ATOM 1052 O O . ILE A 1 130 ? -6.190 -12.380 17.275 1.00 93.88 130 ILE A O 1
ATOM 1056 N N . ARG A 1 131 ? -4.386 -13.000 16.088 1.00 94.00 131 ARG A N 1
ATOM 1057 C CA . ARG A 1 131 ? -3.991 -11.626 15.728 1.00 94.00 131 ARG A CA 1
ATOM 1058 C C . ARG A 1 131 ? -5.084 -10.895 14.958 1.00 94.00 131 ARG A C 1
ATOM 1060 O O . ARG A 1 131 ? -5.400 -9.762 15.308 1.00 94.00 131 ARG A O 1
ATOM 1067 N N . TYR A 1 132 ? -5.708 -11.559 13.986 1.00 95.62 132 TYR A N 1
ATOM 1068 C CA . TYR A 1 132 ? -6.843 -10.995 13.255 1.00 95.62 132 TYR A CA 1
ATOM 1069 C C . TYR A 1 132 ? -7.983 -10.594 14.198 1.00 95.62 132 TYR A C 1
ATOM 1071 O O . TYR A 1 132 ? -8.440 -9.455 14.169 1.00 95.62 132 TYR A O 1
ATOM 1079 N N . SER A 1 133 ? -8.386 -11.498 15.099 1.00 95.19 133 SER A N 1
ATOM 1080 C CA . SER A 1 133 ? -9.459 -11.234 16.067 1.00 95.19 133 SER A CA 1
ATOM 1081 C C . SER A 1 133 ? -9.148 -10.057 16.999 1.00 95.19 133 SER A C 1
ATOM 1083 O O . SER A 1 133 ? -10.038 -9.270 17.324 1.00 95.19 133 SER A O 1
ATOM 1085 N N . LEU A 1 134 ? -7.878 -9.891 17.385 1.00 94.50 134 LEU A N 1
ATOM 1086 C CA . LEU A 1 134 ? -7.430 -8.754 18.185 1.00 94.50 134 LEU A CA 1
ATOM 1087 C C . LEU A 1 134 ? -7.561 -7.447 17.401 1.00 94.50 134 LEU A C 1
ATOM 1089 O O . LEU A 1 134 ? -8.103 -6.487 17.941 1.00 94.50 134 LEU A O 1
ATOM 1093 N N . ILE A 1 135 ? -7.141 -7.425 16.132 1.00 96.06 135 ILE A N 1
ATOM 1094 C CA . ILE A 1 135 ? -7.280 -6.245 15.266 1.00 96.06 135 ILE A CA 1
ATOM 1095 C C . ILE A 1 135 ? -8.755 -5.863 15.104 1.00 96.06 135 ILE A C 1
ATOM 1097 O O . ILE A 1 135 ? -9.105 -4.699 15.299 1.00 96.06 135 ILE A O 1
ATOM 1101 N N . VAL A 1 136 ? -9.630 -6.833 14.822 1.00 96.44 136 VAL A N 1
ATOM 1102 C CA . VAL A 1 136 ? -11.081 -6.609 14.695 1.00 96.44 136 VAL A CA 1
ATOM 1103 C C . VAL A 1 136 ? -11.667 -6.041 15.990 1.00 96.44 136 VAL A C 1
ATOM 1105 O O . VAL A 1 136 ? -12.403 -5.055 15.958 1.00 96.44 136 VAL A O 1
ATOM 1108 N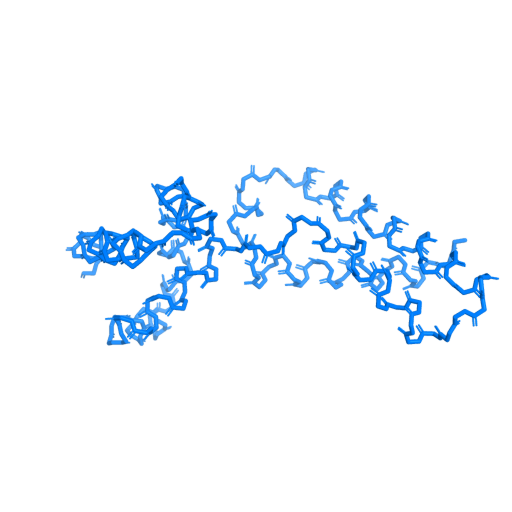 N . ASN A 1 137 ? -11.305 -6.594 17.149 1.00 95.00 137 ASN A N 1
ATOM 1109 C CA . ASN A 1 137 ? -11.766 -6.080 18.439 1.00 95.00 137 ASN A CA 1
ATOM 1110 C C . ASN A 1 137 ? -11.263 -4.649 18.705 1.00 95.00 137 ASN A C 1
ATOM 1112 O O . ASN A 1 137 ? -12.032 -3.785 19.129 1.00 95.00 137 ASN A O 1
ATOM 1116 N N . THR A 1 138 ? -9.990 -4.363 18.419 1.00 94.19 138 THR A N 1
ATOM 1117 C CA . THR A 1 138 ? -9.434 -3.011 18.554 1.00 94.19 138 THR A CA 1
ATOM 1118 C C . THR A 1 138 ? -10.138 -2.021 17.625 1.00 94.19 138 THR A C 1
ATOM 1120 O O . THR A 1 138 ? -10.479 -0.920 18.061 1.00 94.19 138 THR A O 1
ATOM 1123 N N . LEU A 1 139 ? -10.427 -2.415 16.382 1.00 93.94 139 LEU A N 1
ATOM 1124 C CA . LEU A 1 139 ? -11.211 -1.609 15.446 1.00 93.94 139 LEU A CA 1
ATOM 1125 C C . LEU A 1 139 ? -12.619 -1.343 15.972 1.00 93.94 139 LEU A C 1
ATOM 1127 O O . LEU A 1 139 ? -13.044 -0.192 15.976 1.00 93.94 139 LEU A O 1
ATOM 1131 N N . SER A 1 140 ? -13.312 -2.356 16.495 1.00 94.31 140 SER A N 1
ATOM 1132 C CA . SER A 1 140 ? -14.641 -2.180 17.093 1.00 94.31 140 SER A CA 1
ATOM 1133 C C . SER A 1 140 ? -14.633 -1.125 18.203 1.00 94.31 140 SER A C 1
ATOM 1135 O O . SER A 1 140 ? -15.517 -0.270 18.252 1.00 94.31 140 SER A O 1
ATOM 1137 N N . GLN A 1 141 ? -13.630 -1.158 19.086 1.00 92.38 141 GLN A N 1
ATOM 1138 C CA . GLN A 1 141 ? -13.493 -0.188 20.177 1.00 92.38 141 GLN A CA 1
ATOM 1139 C C . GLN A 1 141 ? -13.155 1.220 19.679 1.00 92.38 141 GLN A C 1
ATOM 1141 O O . GLN A 1 141 ? -13.578 2.207 20.284 1.00 92.38 141 GLN A O 1
ATOM 1146 N N . ALA A 1 142 ? -12.371 1.328 18.606 1.00 90.75 142 ALA A N 1
ATOM 1147 C CA . ALA A 1 142 ? -12.022 2.605 17.998 1.00 90.75 142 ALA A CA 1
ATOM 1148 C C . ALA A 1 142 ? -13.224 3.227 17.269 1.00 90.75 142 ALA A C 1
ATOM 1150 O O . ALA A 1 142 ? -13.506 4.409 17.456 1.00 90.75 142 ALA A O 1
ATOM 1151 N N . LEU A 1 143 ? -13.974 2.426 16.510 1.00 91.06 143 LEU A N 1
ATOM 1152 C CA . LEU A 1 143 ? -15.174 2.856 15.789 1.00 91.06 143 LEU A CA 1
ATOM 1153 C C . LEU A 1 143 ? -16.259 3.364 16.739 1.00 91.06 143 LEU A C 1
ATOM 1155 O O . LEU A 1 143 ? -16.844 4.407 16.468 1.00 91.06 143 LEU A O 1
ATOM 1159 N N . ALA A 1 144 ? -16.448 2.716 17.892 1.00 90.00 144 ALA A N 1
ATOM 1160 C CA . ALA A 1 144 ? -17.400 3.152 18.919 1.00 90.00 144 ALA A CA 1
ATOM 1161 C C . ALA A 1 144 ? -17.112 4.552 19.506 1.00 90.00 144 ALA A C 1
ATOM 1163 O O . ALA A 1 144 ? -17.948 5.102 20.216 1.00 90.00 144 ALA A O 1
ATOM 1164 N N . LYS A 1 145 ? -15.924 5.124 19.260 1.00 85.31 145 LYS A N 1
ATOM 1165 C CA . LYS A 1 145 ? -15.554 6.485 19.689 1.00 85.31 145 LYS A CA 1
ATOM 1166 C C . LYS A 1 145 ? -15.726 7.533 18.585 1.00 85.31 145 LYS A C 1
ATOM 1168 O O . LYS A 1 145 ? -15.613 8.722 18.870 1.00 85.31 145 LYS A O 1
ATOM 1173 N N . VAL A 1 146 ? -15.897 7.102 17.336 1.00 78.69 146 VAL A N 1
ATOM 1174 C CA . VAL A 1 146 ? -15.842 7.954 16.133 1.00 78.69 146 VAL A CA 1
ATOM 1175 C C . VAL A 1 146 ? -17.192 8.018 15.407 1.00 78.69 146 VAL A C 1
ATOM 1177 O O . VAL A 1 146 ? -17.472 9.018 14.730 1.00 78.69 146 VAL A O 1
ATOM 1180 N N . VAL A 1 147 ? -17.997 6.959 15.538 1.00 70.75 147 VAL A N 1
ATOM 1181 C CA . VAL A 1 147 ? -19.373 6.816 15.035 1.00 70.75 147 VAL A CA 1
ATOM 1182 C C . VAL A 1 147 ? -20.353 7.131 16.156 1.00 70.75 147 VAL A C 1
ATOM 1184 O O . VAL A 1 147 ? -21.298 7.900 15.877 1.00 70.75 147 VAL A O 1
#

Mean predicted aligned error: 4.03 Å

pLDDT: mean 94.1, std 6.86, range [51.19, 97.94]

Nearest PDB structures (foldseek):
  2apl-assembly1_A  TM=7.780E-01  e=5.129E-05  Porphyromonas gingivalis W83
  8fwk-assembly1_A  TM=2.614E-01  e=7.747E+00  Homo sapiens

Radius of gyration: 18.62 Å; Cα contacts (8 Å, |Δi|>4): 106; chains: 1; bounding box: 40×38×47 Å

Secondary structure (DSSP, 8-state):
--HHHHHHHHHHHHHHHHHH-HHHHHHS-HHHHHHHHHHHHHHHHHHHHHHHHTT--HHHHHHHHHHHHSTT----HHHHHHHHHHHH-HHHHHHHHHTT-HHHHHHHHHHHHHHHHHHHHT--STTHHHHHHHHHHHHHHHHTTT-

Organism: NCBI:txid370973

Solvent-accessible surface area (backbone atoms only — not comparable to full-atom values): 8028 Å² total; per-residue (Å²): 134,64,66,67,51,35,55,48,40,34,51,52,50,49,54,49,37,62,73,45,34,50,65,57,58,71,74,45,53,74,69,51,49,54,48,52,40,53,54,31,12,50,52,14,40,50,41,24,55,49,31,44,73,74,68,42,51,72,68,60,11,48,53,52,11,50,53,56,45,50,62,93,66,85,76,44,63,54,48,53,50,50,54,48,34,49,71,78,35,42,73,58,40,54,52,26,51,77,66,72,42,39,67,67,52,51,56,66,44,37,70,84,41,41,69,63,52,54,55,34,70,74,39,87,54,90,57,29,63,56,44,49,53,51,52,53,52,53,48,54,60,53,46,73,76,76,111

Sequence (147 aa):
MNSTDLDFFELYLTDFLQSDFPELLRKLSSSEIKTLLTVRASNATTAFENARREGLTVMAAQEVAIHSLVKGLDFSIYNFLHDTLEKEFKQIFETLTQQQRLVPILLSFCAPLNDFILQYEIDDTPTKQIRYSLIVNTLSQALAKVV

Foldseek 3Di:
DPVVQLVVLLVVLVVCCVPFPVLVVVVDDPVRNVVLSNVLSVQLVVQLVVCVVVVDDNVVSNVRSVCSNCPPVPDGQLVVLLVLCCPVVVVVNVVCVVVVNSVVLSSVVCVVCVVLVVVLVPDPDPCNVVSSVVSSVVVVVSVVVVD

InterPro domains:
  IPR015082 Protein of unknown function DUF1896 [PF08989] (2-139)
  IPR036297 PG0816-like superfamily [SSF140753] (3-136)